Protein AF-A0A9P9CXW7-F1 (afdb_monomer)

Sequence (97 aa):
MPAQTLLAGRAEPITPAQTQTLVLLERIGGSISLVAVLLIFVAYALAPRVRNVQNTFIVFASIANVGASIASIIAMDGLEQGPTSALCQGQGFLFHM

Organism: NCBI:txid307937

Foldseek 3Di:
DPPVVVVVVPPPPQDPVNVVVQLVCLQVVLVVLVVVLVVLVVCCVVCVVVPDPVSVVVNVVSVLSNLQSVLSNCVVVLPVVPCPDPNNVSSVVSVVD

Structure (mmCIF, N/CA/C/O backbone):
data_AF-A0A9P9CXW7-F1
#
_entry.id   AF-A0A9P9CXW7-F1
#
loop_
_atom_site.group_PDB
_atom_site.id
_atom_site.type_symbol
_atom_site.label_atom_id
_atom_site.label_alt_id
_atom_site.label_comp_id
_atom_site.label_asym_id
_atom_site.label_entity_id
_atom_site.label_seq_id
_atom_site.pdbx_PDB_ins_code
_atom_site.Cartn_x
_atom_site.Cartn_y
_atom_site.Cartn_z
_atom_site.occupancy
_atom_site.B_iso_or_equiv
_atom_site.auth_seq_id
_atom_site.auth_comp_id
_atom_site.auth_asym_id
_atom_site.auth_atom_id
_atom_site.pdbx_PDB_model_num
ATOM 1 N N . MET A 1 1 ? 39.696 8.280 -7.146 1.00 55.53 1 MET A N 1
ATOM 2 C CA . MET A 1 1 ? 38.400 7.901 -7.748 1.00 55.53 1 MET A CA 1
ATOM 3 C C . MET A 1 1 ? 38.408 6.451 -8.300 1.00 55.53 1 MET A C 1
ATOM 5 O O . MET A 1 1 ? 38.409 6.315 -9.513 1.00 55.53 1 MET A O 1
ATOM 9 N N . PRO A 1 2 ? 38.426 5.365 -7.480 1.00 56.66 2 PRO A N 1
ATOM 10 C CA . PRO A 1 2 ? 38.261 3.995 -8.017 1.00 56.66 2 PRO A CA 1
ATOM 11 C C . PRO A 1 2 ? 37.144 3.140 -7.370 1.00 56.66 2 PRO A C 1
ATOM 13 O O . PRO A 1 2 ? 36.875 2.038 -7.832 1.00 56.66 2 PRO A O 1
ATOM 16 N N . ALA A 1 3 ? 36.489 3.606 -6.300 1.00 56.41 3 ALA A N 1
ATOM 17 C CA . ALA A 1 3 ? 35.560 2.769 -5.529 1.00 56.41 3 ALA A CA 1
ATOM 18 C C . ALA A 1 3 ? 34.192 2.552 -6.209 1.00 56.41 3 ALA A C 1
ATOM 20 O O . ALA A 1 3 ? 33.578 1.506 -6.023 1.00 56.41 3 ALA A O 1
ATOM 21 N N . GLN A 1 4 ? 33.717 3.507 -7.019 1.00 56.53 4 GLN A N 1
ATOM 22 C CA . GLN A 1 4 ? 32.390 3.412 -7.646 1.00 56.53 4 GLN A CA 1
ATOM 23 C C . GLN A 1 4 ? 32.340 2.386 -8.791 1.00 56.53 4 GLN A C 1
ATOM 25 O O . GLN A 1 4 ? 31.338 1.700 -8.963 1.00 56.53 4 GLN A O 1
ATOM 30 N N . THR A 1 5 ? 33.441 2.201 -9.523 1.00 56.38 5 THR A N 1
ATOM 31 C CA . THR A 1 5 ? 33.519 1.263 -10.655 1.00 56.38 5 THR A CA 1
ATOM 32 C C . THR A 1 5 ? 33.548 -0.204 -10.207 1.00 56.38 5 THR A C 1
ATOM 34 O O . THR A 1 5 ? 33.015 -1.067 -10.896 1.00 56.38 5 THR A O 1
ATOM 37 N N . LEU A 1 6 ? 34.109 -0.493 -9.024 1.00 56.09 6 LEU A N 1
ATOM 38 C CA . LEU A 1 6 ? 34.129 -1.842 -8.434 1.00 56.09 6 LEU A CA 1
ATOM 39 C C . LEU A 1 6 ? 32.769 -2.270 -7.858 1.00 56.09 6 LEU A C 1
ATOM 41 O O . LEU A 1 6 ? 32.472 -3.462 -7.820 1.00 56.09 6 LEU A O 1
ATOM 45 N N . LEU A 1 7 ? 31.942 -1.316 -7.419 1.00 55.53 7 LEU A N 1
ATOM 46 C CA . LEU A 1 7 ? 30.579 -1.587 -6.947 1.00 55.53 7 LEU A CA 1
ATOM 47 C C . LEU A 1 7 ? 29.600 -1.776 -8.112 1.00 55.53 7 LEU A C 1
ATOM 49 O O . LEU A 1 7 ? 28.746 -2.655 -8.041 1.00 55.53 7 LEU A O 1
ATOM 53 N N . ALA A 1 8 ? 29.777 -1.035 -9.211 1.00 53.25 8 ALA A N 1
ATOM 54 C CA . ALA A 1 8 ? 28.997 -1.225 -10.435 1.00 53.25 8 ALA A CA 1
ATOM 55 C C . ALA A 1 8 ? 29.218 -2.613 -11.072 1.00 53.25 8 ALA A C 1
ATOM 57 O O . ALA A 1 8 ? 28.288 -3.186 -11.627 1.00 53.25 8 ALA A O 1
ATOM 58 N N . GLY A 1 9 ? 30.417 -3.192 -10.930 1.00 48.97 9 GLY A N 1
ATOM 59 C CA . GLY A 1 9 ? 30.722 -4.555 -11.386 1.00 48.97 9 GLY A CA 1
ATOM 60 C C . GLY A 1 9 ? 30.134 -5.685 -10.526 1.00 48.97 9 GLY A C 1
ATOM 61 O O . GLY A 1 9 ? 30.292 -6.847 -10.884 1.00 48.97 9 GLY A O 1
ATOM 62 N N . ARG A 1 10 ? 29.479 -5.372 -9.397 1.00 58.06 10 ARG A N 1
ATOM 63 C CA . ARG A 1 10 ? 28.831 -6.352 -8.501 1.00 58.06 10 ARG A CA 1
ATOM 64 C C . ARG A 1 10 ? 27.305 -6.369 -8.585 1.00 58.06 10 ARG A C 1
ATOM 66 O O . ARG A 1 10 ? 26.683 -7.155 -7.873 1.00 58.06 10 ARG A O 1
ATOM 73 N N . ALA A 1 11 ? 26.699 -5.520 -9.412 1.00 58.88 11 ALA A N 1
ATOM 74 C CA . ALA A 1 11 ? 25.272 -5.598 -9.691 1.00 58.88 11 ALA A CA 1
ATOM 75 C C . ALA A 1 11 ? 25.025 -6.778 -10.640 1.00 58.88 11 ALA A C 1
ATOM 77 O O . ALA A 1 11 ? 24.973 -6.608 -11.855 1.00 58.88 11 ALA A O 1
ATOM 78 N N . GLU A 1 12 ? 24.942 -7.985 -10.075 1.00 69.50 12 GLU A N 1
ATOM 79 C CA . GLU A 1 12 ? 24.461 -9.159 -10.799 1.00 69.50 12 GLU A CA 1
ATOM 80 C C . GLU A 1 12 ? 23.059 -8.817 -11.335 1.00 69.50 12 GLU A C 1
ATOM 82 O O . GLU A 1 12 ? 22.169 -8.497 -10.537 1.00 69.50 12 GLU A O 1
ATOM 87 N N . PRO A 1 13 ? 22.854 -8.794 -12.663 1.00 72.19 13 PRO A N 1
ATOM 88 C CA . PRO A 1 13 ? 21.559 -8.463 -13.228 1.00 72.19 13 PRO A CA 1
ATOM 89 C C . PRO A 1 13 ? 20.534 -9.477 -12.720 1.00 72.19 13 PRO A C 1
ATOM 91 O O . PRO A 1 13 ? 20.700 -10.685 -12.888 1.00 72.19 13 PRO A O 1
ATOM 94 N N . ILE A 1 14 ? 19.481 -8.975 -12.071 1.00 79.00 14 ILE A N 1
ATOM 95 C CA . ILE A 1 14 ? 18.421 -9.818 -11.523 1.00 79.00 14 ILE A CA 1
ATOM 96 C C . ILE A 1 14 ? 17.795 -10.602 -12.675 1.00 79.00 14 ILE A C 1
ATOM 98 O O . ILE A 1 14 ? 17.317 -10.037 -13.661 1.00 79.00 14 ILE A O 1
ATOM 102 N N . THR A 1 15 ? 17.828 -11.926 -12.560 1.00 89.44 15 THR A N 1
ATOM 103 C CA . THR A 1 15 ? 17.242 -12.815 -13.562 1.00 89.44 15 THR A CA 1
ATOM 104 C C . THR A 1 15 ? 15.714 -12.682 -13.562 1.00 89.44 15 THR A C 1
ATOM 106 O O . THR A 1 15 ? 15.120 -12.430 -12.512 1.00 89.44 15 THR A O 1
ATOM 109 N N . PRO A 1 16 ? 15.029 -12.927 -14.694 1.00 86.69 16 PRO A N 1
ATOM 110 C CA . PRO A 1 16 ? 13.568 -12.833 -14.761 1.00 86.69 16 PRO A CA 1
ATOM 111 C C . PRO A 1 16 ? 12.845 -13.677 -13.700 1.00 86.69 16 PRO A C 1
ATOM 113 O O . PRO A 1 16 ? 11.840 -13.246 -13.141 1.00 86.69 16 PRO A O 1
ATOM 116 N N . ALA A 1 17 ? 13.391 -14.851 -13.365 1.00 87.25 17 ALA A N 1
ATOM 117 C CA . ALA A 1 17 ? 12.852 -15.718 -12.318 1.00 87.25 17 ALA A CA 1
ATOM 118 C C . ALA A 1 17 ? 12.963 -15.094 -10.912 1.00 87.25 17 ALA A C 1
ATOM 120 O O . ALA A 1 17 ? 12.045 -15.222 -10.098 1.00 87.25 17 ALA A O 1
ATOM 121 N N . GLN A 1 18 ? 14.062 -14.389 -10.619 1.00 88.38 18 GLN A N 1
ATOM 122 C CA . GLN A 1 18 ? 14.226 -13.665 -9.355 1.00 88.38 18 GLN A CA 1
ATOM 123 C C . GLN A 1 18 ? 13.262 -12.480 -9.269 1.00 88.38 18 GLN A C 1
ATOM 125 O O . GLN A 1 18 ? 12.633 -12.297 -8.229 1.00 88.38 18 GLN A O 1
ATOM 130 N N . THR A 1 19 ? 13.076 -11.738 -10.364 1.00 89.69 19 THR A N 1
ATOM 131 C CA . THR A 1 19 ? 12.081 -10.660 -10.439 1.00 89.69 19 THR A CA 1
ATOM 132 C C . THR A 1 19 ? 10.678 -11.198 -10.172 1.00 89.69 19 THR A C 1
ATOM 134 O O . THR A 1 19 ? 9.983 -10.677 -9.308 1.00 89.69 19 THR A O 1
ATOM 137 N N . GLN A 1 20 ? 10.274 -12.291 -10.825 1.00 91.00 20 GLN A N 1
ATOM 138 C CA . GLN A 1 20 ? 8.966 -12.912 -10.580 1.00 91.00 20 GLN A CA 1
ATOM 139 C C . GLN A 1 20 ? 8.787 -13.370 -9.129 1.00 91.00 20 GLN A C 1
ATOM 141 O O . GLN A 1 20 ? 7.713 -13.198 -8.554 1.00 91.00 20 GLN A O 1
ATOM 146 N N . THR A 1 21 ? 9.840 -13.926 -8.527 1.00 92.69 21 THR A N 1
ATOM 147 C CA . THR A 1 21 ? 9.820 -14.329 -7.115 1.00 92.69 21 THR A CA 1
ATOM 148 C C . THR A 1 21 ? 9.631 -13.119 -6.202 1.00 92.69 21 THR A C 1
ATOM 150 O O . THR A 1 21 ? 8.842 -13.188 -5.261 1.00 92.69 21 THR A O 1
ATOM 153 N N . LEU A 1 22 ? 10.306 -12.005 -6.498 1.00 90.75 22 LEU A N 1
ATOM 154 C CA . LEU A 1 22 ? 10.172 -10.763 -5.744 1.00 90.75 22 LEU A CA 1
ATOM 155 C C . LEU A 1 22 ? 8.744 -10.209 -5.840 1.00 90.75 22 LEU A C 1
ATOM 157 O O . LEU A 1 22 ? 8.133 -9.955 -4.808 1.00 90.75 22 LEU A O 1
ATOM 161 N N . VAL A 1 23 ? 8.170 -10.146 -7.046 1.00 92.44 23 VAL A N 1
ATOM 162 C CA . VAL A 1 23 ? 6.783 -9.684 -7.253 1.00 92.44 23 VAL A CA 1
ATOM 163 C C . VAL A 1 23 ? 5.785 -10.549 -6.491 1.00 92.44 23 VAL A C 1
ATOM 165 O O . VAL A 1 23 ? 4.857 -10.039 -5.864 1.00 92.44 23 VAL A O 1
ATOM 168 N N . LEU A 1 24 ? 5.954 -11.873 -6.533 1.00 94.44 24 LEU A N 1
ATOM 169 C CA . LEU A 1 24 ? 5.094 -12.783 -5.779 1.00 94.44 24 LEU A CA 1
ATOM 170 C C . LEU A 1 24 ? 5.211 -12.541 -4.275 1.00 94.44 24 LEU A C 1
ATOM 172 O O . LEU A 1 24 ? 4.191 -12.495 -3.587 1.00 94.44 24 LEU A O 1
ATOM 176 N N . LEU A 1 25 ? 6.431 -12.357 -3.772 1.00 94.19 25 LEU A N 1
ATOM 177 C CA . LEU A 1 25 ? 6.677 -12.092 -2.361 1.00 94.19 25 LEU A CA 1
ATOM 178 C C . LEU A 1 25 ? 6.049 -10.765 -1.915 1.00 94.19 25 LEU A C 1
ATOM 180 O O . LEU A 1 25 ? 5.375 -10.735 -0.888 1.00 94.19 25 LEU A O 1
ATOM 184 N N . GLU A 1 26 ? 6.215 -9.700 -2.698 1.00 92.75 26 GLU A N 1
ATOM 185 C CA . GLU A 1 26 ? 5.626 -8.381 -2.441 1.00 92.75 26 GLU A CA 1
ATOM 186 C C . GLU A 1 26 ? 4.095 -8.442 -2.422 1.00 92.75 26 GLU A C 1
ATOM 188 O O . GLU A 1 26 ? 3.452 -7.944 -1.496 1.00 92.75 26 GLU A O 1
ATOM 193 N N . ARG A 1 27 ? 3.490 -9.140 -3.390 1.00 94.44 27 ARG A N 1
ATOM 194 C CA . ARG A 1 27 ? 2.031 -9.285 -3.469 1.00 94.44 27 ARG A CA 1
ATOM 195 C C . ARG A 1 27 ? 1.460 -10.112 -2.320 1.00 94.44 27 ARG A C 1
ATOM 197 O O . ARG A 1 27 ? 0.438 -9.731 -1.745 1.00 94.44 27 ARG A O 1
ATOM 204 N N . ILE A 1 28 ? 2.108 -11.221 -1.960 1.00 96.12 28 ILE A N 1
ATOM 205 C CA . ILE A 1 28 ? 1.691 -12.066 -0.830 1.00 96.12 28 ILE A CA 1
ATOM 206 C C . ILE A 1 28 ? 1.869 -11.307 0.488 1.00 96.12 28 ILE A C 1
ATOM 208 O O . ILE A 1 28 ? 0.932 -11.239 1.284 1.00 96.12 28 ILE A O 1
ATOM 212 N N . GLY A 1 29 ? 3.039 -10.701 0.703 1.00 93.31 29 GLY A N 1
ATOM 213 C CA . GLY A 1 29 ? 3.349 -9.933 1.907 1.00 93.31 29 GLY A CA 1
ATOM 214 C C . GLY A 1 29 ? 2.400 -8.751 2.099 1.00 93.31 29 GLY A C 1
ATOM 215 O O . GLY A 1 29 ? 1.807 -8.609 3.171 1.00 93.31 29 GLY A O 1
ATOM 216 N N . GLY A 1 30 ? 2.172 -7.966 1.043 1.00 93.50 30 GLY A N 1
ATOM 217 C CA . GLY A 1 30 ? 1.221 -6.856 1.057 1.00 93.50 30 GLY A CA 1
ATOM 218 C C . GLY A 1 30 ? -0.214 -7.313 1.331 1.00 93.50 30 GLY A C 1
ATOM 219 O O . GLY A 1 30 ? -0.915 -6.695 2.130 1.00 93.50 30 GLY A O 1
ATOM 220 N N . SER A 1 31 ? -0.641 -8.443 0.759 1.00 94.94 31 SER A N 1
ATOM 221 C CA . SER A 1 31 ? -1.983 -8.996 1.003 1.00 94.94 31 SER A CA 1
ATOM 222 C C . SER A 1 31 ? -2.164 -9.465 2.449 1.00 94.94 31 SER A C 1
ATOM 224 O O . SER A 1 31 ? -3.177 -9.153 3.076 1.00 94.94 31 SER A O 1
ATOM 226 N N . ILE A 1 32 ? -1.181 -10.179 3.008 1.00 96.12 32 ILE A N 1
ATOM 227 C CA . ILE A 1 32 ? -1.208 -10.627 4.411 1.00 96.12 32 ILE A CA 1
ATOM 228 C C . ILE A 1 32 ? -1.249 -9.420 5.353 1.00 96.12 32 ILE A C 1
ATOM 230 O O . ILE A 1 32 ? -2.040 -9.400 6.298 1.00 96.12 32 ILE A O 1
ATOM 234 N N . SER A 1 33 ? -0.440 -8.398 5.072 1.00 95.31 33 SER A N 1
ATOM 235 C CA . SER A 1 33 ? -0.407 -7.157 5.847 1.00 95.31 33 SER A CA 1
ATOM 236 C C . SER A 1 33 ? -1.760 -6.433 5.828 1.00 95.31 33 SER A C 1
ATOM 238 O O . SER A 1 33 ? -2.277 -6.060 6.883 1.00 95.31 33 SER A O 1
ATOM 240 N N . LEU A 1 34 ? -2.407 -6.325 4.660 1.00 95.06 34 LEU A N 1
ATOM 241 C CA . LEU A 1 34 ? -3.750 -5.743 4.544 1.00 95.06 34 LEU A CA 1
ATOM 242 C C . LEU A 1 34 ? -4.788 -6.512 5.367 1.00 95.06 34 LEU A C 1
ATOM 244 O O . LEU A 1 34 ? -5.591 -5.896 6.070 1.00 95.06 34 LEU A O 1
ATOM 248 N N . VAL A 1 35 ? -4.755 -7.847 5.331 1.00 96.44 35 VAL A N 1
ATOM 249 C CA . VAL A 1 35 ? -5.645 -8.680 6.156 1.00 96.44 35 VAL A CA 1
ATOM 250 C C . VAL A 1 35 ? -5.399 -8.429 7.645 1.00 96.44 35 VAL A C 1
ATOM 252 O O . VAL A 1 35 ? -6.356 -8.267 8.402 1.00 96.44 35 VAL A O 1
ATOM 255 N N . ALA A 1 36 ? 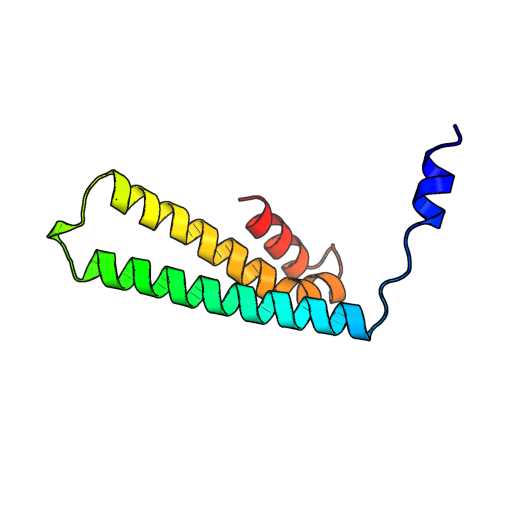-4.140 -8.333 8.075 1.00 94.88 36 ALA A N 1
ATOM 256 C CA . ALA A 1 36 ? -3.805 -8.038 9.466 1.00 94.88 36 ALA A CA 1
ATOM 257 C C . ALA A 1 36 ? -4.334 -6.662 9.910 1.00 94.88 36 ALA A C 1
ATOM 259 O O . ALA A 1 36 ? -4.939 -6.552 10.978 1.00 94.88 36 ALA A O 1
ATOM 260 N N . VAL A 1 37 ? -4.181 -5.624 9.082 1.00 95.44 37 VAL A N 1
ATOM 261 C CA . VAL A 1 37 ? -4.719 -4.285 9.379 1.00 95.44 37 VAL A CA 1
ATOM 262 C C . VAL A 1 37 ? -6.248 -4.288 9.440 1.00 95.44 37 VAL A C 1
ATOM 264 O O . VAL A 1 37 ? -6.829 -3.689 10.348 1.00 95.44 37 VAL A O 1
ATOM 267 N N . LEU A 1 38 ? -6.917 -5.009 8.537 1.00 95.12 38 LEU A N 1
ATOM 268 C CA . LEU A 1 38 ? -8.372 -5.170 8.591 1.00 95.12 38 LEU A CA 1
ATOM 269 C C . LEU A 1 38 ? -8.815 -5.806 9.913 1.00 95.12 38 LEU A C 1
ATOM 271 O O . LEU A 1 38 ? -9.771 -5.331 10.528 1.00 95.12 38 LEU A O 1
ATOM 275 N N . LEU A 1 39 ? -8.098 -6.824 10.397 1.00 94.81 39 LEU A N 1
ATOM 276 C CA . LEU A 1 39 ? -8.375 -7.430 11.701 1.00 94.81 39 LEU A CA 1
ATOM 277 C C . LEU A 1 39 ? -8.182 -6.438 12.856 1.00 94.81 39 LEU A C 1
ATOM 279 O O . LEU A 1 39 ? -8.999 -6.435 13.777 1.00 94.81 39 LEU A O 1
ATOM 283 N N . ILE A 1 40 ? -7.169 -5.566 12.802 1.00 93.38 40 ILE A N 1
ATOM 284 C CA . ILE A 1 40 ? -6.964 -4.502 13.802 1.00 93.38 40 ILE A CA 1
ATOM 285 C C . ILE A 1 40 ? -8.164 -3.548 13.825 1.00 93.38 40 ILE A C 1
ATOM 287 O O . ILE A 1 40 ? -8.695 -3.255 14.900 1.00 93.38 40 ILE A O 1
ATOM 291 N N . PHE A 1 41 ? -8.632 -3.094 12.659 1.00 93.44 41 PHE A N 1
ATOM 292 C CA . PHE A 1 41 ? -9.793 -2.205 12.571 1.00 93.44 41 PHE A CA 1
ATOM 293 C C . PHE A 1 41 ? -11.070 -2.873 13.083 1.00 93.44 41 PHE A C 1
ATOM 295 O O . PHE A 1 41 ? -11.801 -2.268 13.870 1.00 93.44 41 PHE A O 1
ATOM 302 N N . VAL A 1 42 ? -11.313 -4.130 12.703 1.00 94.31 42 VAL A N 1
ATOM 303 C CA . VAL A 1 42 ? -12.468 -4.905 13.181 1.00 94.31 42 VAL A CA 1
ATOM 304 C C . VAL A 1 42 ? -12.407 -5.095 14.698 1.00 94.31 42 VAL A C 1
ATOM 306 O O . VAL A 1 42 ? -13.394 -4.833 15.388 1.00 94.31 42 VAL A O 1
ATOM 309 N N . ALA A 1 43 ? -11.253 -5.485 15.241 1.00 92.38 43 ALA A N 1
ATOM 310 C CA . ALA A 1 43 ? -11.073 -5.677 16.677 1.00 92.38 43 ALA A CA 1
ATOM 311 C C . ALA A 1 43 ? -11.303 -4.375 17.462 1.00 92.38 43 ALA A C 1
ATOM 313 O O . ALA A 1 43 ? -12.023 -4.373 18.464 1.00 92.38 43 ALA A O 1
ATOM 314 N N . TYR A 1 44 ? -10.756 -3.253 16.987 1.00 91.12 44 TYR A N 1
ATOM 315 C CA . TYR A 1 44 ? -10.929 -1.946 17.624 1.00 91.12 44 TYR A CA 1
ATOM 316 C C . TYR A 1 44 ? -12.377 -1.426 17.541 1.00 91.12 44 TYR A C 1
ATOM 318 O O . TYR A 1 44 ? -12.874 -0.789 18.478 1.00 91.12 44 TYR A O 1
ATOM 326 N N . ALA A 1 45 ? -13.080 -1.718 16.441 1.00 89.81 45 ALA A N 1
ATOM 327 C CA . ALA A 1 45 ? -14.480 -1.346 16.261 1.00 89.81 45 ALA A CA 1
ATOM 328 C C . ALA A 1 45 ? -15.408 -2.132 17.203 1.00 89.81 45 ALA A C 1
ATOM 330 O O . ALA A 1 45 ? -16.241 -1.521 17.880 1.00 89.81 45 ALA A O 1
ATOM 331 N N . LEU A 1 46 ? -15.237 -3.458 17.275 1.00 93.31 46 LEU A N 1
ATOM 332 C CA . LEU A 1 46 ? -16.124 -4.366 18.012 1.00 93.31 46 LEU A CA 1
ATOM 333 C C . LEU A 1 46 ? -15.880 -4.390 19.525 1.00 93.31 46 LEU A C 1
ATOM 335 O O . LEU A 1 46 ? -16.810 -4.668 20.281 1.00 93.31 46 LEU A O 1
ATOM 339 N N . ALA A 1 47 ? -14.661 -4.100 19.988 1.00 90.81 47 ALA A N 1
ATOM 340 C CA . ALA A 1 47 ? -14.313 -4.157 21.406 1.00 90.81 47 ALA A CA 1
ATOM 341 C C . ALA A 1 47 ? -14.101 -2.746 21.999 1.00 90.81 47 ALA A C 1
ATOM 343 O O . ALA A 1 47 ? -12.971 -2.306 22.193 1.00 90.81 47 ALA A O 1
ATOM 344 N N . PRO A 1 48 ? -15.165 -2.014 22.387 1.00 82.12 48 PRO A N 1
ATOM 345 C CA . PRO A 1 48 ? -15.040 -0.655 22.927 1.00 82.12 48 PRO A CA 1
ATOM 346 C C . PRO A 1 48 ? -14.196 -0.571 24.210 1.00 82.12 48 PRO A C 1
ATOM 348 O O . PRO A 1 48 ? -13.639 0.483 24.501 1.00 82.12 48 PRO A O 1
ATOM 351 N N . ARG A 1 49 ? -14.035 -1.683 24.944 1.00 84.62 49 ARG A N 1
ATOM 352 C CA . ARG A 1 49 ? -13.139 -1.775 26.111 1.00 84.62 49 ARG A CA 1
ATOM 353 C C . ARG A 1 49 ? -11.653 -1.647 25.771 1.00 84.62 49 ARG A C 1
ATOM 355 O O . ARG A 1 49 ? -10.875 -1.340 26.666 1.00 84.62 49 ARG A O 1
ATOM 362 N N . VAL A 1 50 ? -11.246 -1.876 24.520 1.00 83.38 50 VAL A N 1
ATOM 363 C CA . VAL A 1 50 ? -9.834 -1.779 24.113 1.00 83.38 50 VAL A CA 1
ATOM 364 C C . VAL A 1 50 ? -9.435 -0.371 23.658 1.00 83.38 50 VAL A C 1
ATOM 366 O O . VAL A 1 50 ? -8.299 -0.169 23.236 1.00 83.38 50 VAL A O 1
ATOM 369 N N . ARG A 1 51 ? -10.344 0.611 23.728 1.00 87.12 51 ARG A N 1
ATOM 370 C CA . ARG A 1 51 ? -10.116 1.993 23.279 1.00 87.12 51 ARG A CA 1
ATOM 371 C C . ARG A 1 51 ? -9.300 2.787 24.302 1.00 87.12 51 ARG A C 1
ATOM 373 O O . ARG A 1 51 ? -9.818 3.652 24.996 1.00 87.12 51 ARG A O 1
ATOM 380 N N . ASN A 1 52 ? -8.010 2.483 24.367 1.00 91.81 52 ASN A N 1
ATOM 381 C CA . A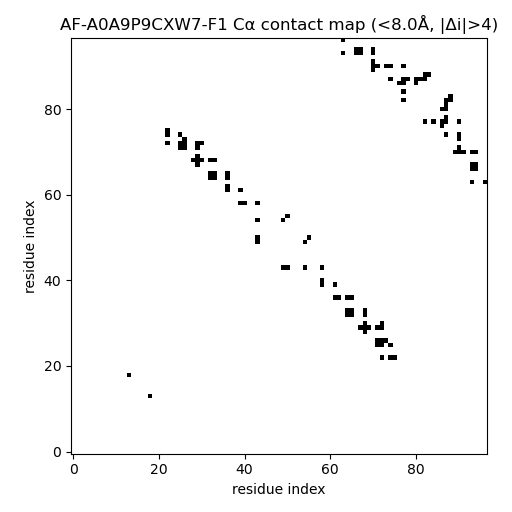SN A 1 52 ? -7.010 3.260 25.098 1.00 91.81 52 ASN A CA 1
ATOM 382 C C . ASN A 1 52 ? -6.124 4.040 24.125 1.00 91.81 52 ASN A C 1
ATOM 384 O O . ASN A 1 52 ? -5.989 3.654 22.965 1.00 91.81 52 ASN A O 1
ATOM 388 N N . VAL A 1 53 ? -5.472 5.102 24.613 1.00 90.94 53 VAL A N 1
ATOM 389 C CA . VAL A 1 53 ? -4.589 5.976 23.813 1.00 90.94 53 VAL A CA 1
ATOM 390 C C . VAL A 1 53 ? -3.568 5.169 22.998 1.00 90.94 53 VAL A C 1
ATOM 392 O O . VAL A 1 53 ? -3.395 5.425 21.810 1.00 90.94 53 VAL A O 1
ATOM 395 N N . GLN A 1 54 ? -2.968 4.138 23.601 1.00 91.50 54 GLN A N 1
ATOM 396 C CA . GLN A 1 54 ? -2.022 3.236 22.932 1.00 91.50 54 GLN A CA 1
ATOM 397 C C . GLN A 1 54 ? -2.654 2.476 21.754 1.00 91.50 54 GLN A C 1
ATOM 399 O O . GLN A 1 54 ? -2.104 2.468 20.658 1.00 91.50 54 GLN A O 1
ATOM 404 N N . ASN A 1 55 ? -3.835 1.884 21.940 1.00 90.19 55 ASN A N 1
ATOM 405 C CA . ASN A 1 55 ? -4.502 1.127 20.878 1.00 90.19 55 ASN A CA 1
ATOM 406 C C . ASN A 1 55 ? -5.025 2.033 19.763 1.00 90.19 55 ASN A C 1
ATOM 408 O O . ASN A 1 55 ? -4.995 1.656 18.596 1.00 90.19 55 ASN A O 1
ATOM 412 N N . THR A 1 56 ? -5.458 3.247 20.099 1.00 89.62 56 THR A N 1
ATOM 413 C CA . THR A 1 56 ? -5.820 4.257 19.101 1.00 89.62 56 THR A CA 1
ATOM 414 C C . THR A 1 56 ? -4.605 4.653 18.256 1.00 89.62 56 THR A C 1
ATOM 416 O O . THR A 1 56 ? -4.726 4.790 17.041 1.00 89.62 56 THR A O 1
ATOM 419 N N . PHE A 1 57 ? -3.418 4.767 18.864 1.00 93.38 57 PHE A N 1
ATOM 420 C CA . PHE A 1 57 ? -2.176 5.019 18.128 1.00 93.38 57 PHE A CA 1
ATOM 421 C C . PHE A 1 57 ? -1.844 3.882 17.151 1.00 93.38 57 PHE A C 1
ATOM 423 O O . PHE A 1 57 ? -1.483 4.150 16.009 1.00 93.38 57 PHE A O 1
ATOM 430 N N . ILE A 1 58 ? -2.051 2.621 17.553 1.00 92.50 58 ILE A N 1
ATOM 431 C CA . ILE A 1 58 ? -1.882 1.455 16.6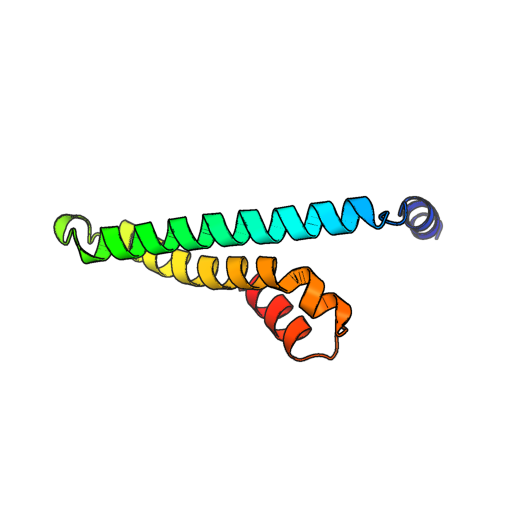65 1.00 92.50 58 ILE A CA 1
ATOM 432 C C . ILE A 1 58 ? -2.829 1.534 15.462 1.00 92.50 58 ILE A C 1
ATOM 434 O O . ILE A 1 58 ? -2.411 1.261 14.339 1.00 92.50 58 ILE A O 1
ATOM 438 N N . VAL A 1 59 ? -4.088 1.933 15.667 1.00 92.56 59 VAL A N 1
ATOM 439 C CA . VAL A 1 59 ? -5.053 2.112 14.568 1.00 92.56 59 VAL A CA 1
ATOM 440 C C . VAL A 1 59 ? -4.575 3.186 13.589 1.00 92.56 59 VAL A C 1
ATOM 442 O O . VAL A 1 59 ? -4.585 2.943 12.386 1.00 92.56 59 VAL A O 1
ATOM 445 N N . PHE A 1 60 ? -4.093 4.333 14.077 1.00 92.44 60 PHE A N 1
ATOM 446 C CA . PHE A 1 60 ? -3.546 5.382 13.208 1.00 92.44 60 PHE A CA 1
ATOM 447 C C . PHE A 1 60 ? -2.291 4.930 12.455 1.00 92.44 60 PHE A C 1
ATOM 449 O O . PHE A 1 60 ? -2.205 5.130 11.246 1.00 92.44 60 PHE A O 1
ATOM 456 N N . ALA A 1 61 ? -1.356 4.259 13.130 1.00 92.31 61 ALA A N 1
ATOM 457 C CA . ALA A 1 61 ? -0.175 3.686 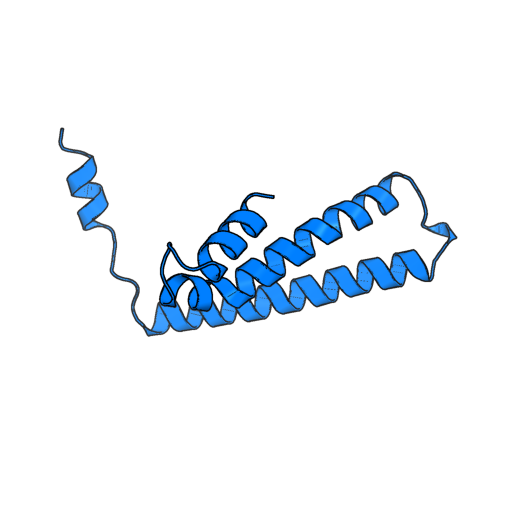12.485 1.00 92.31 61 ALA A CA 1
ATOM 458 C C . ALA A 1 61 ? -0.554 2.647 11.415 1.00 92.31 61 ALA A C 1
ATOM 460 O O . ALA A 1 61 ? 0.062 2.573 10.353 1.00 92.31 61 ALA A O 1
ATOM 461 N N . SER A 1 62 ? -1.619 1.879 11.655 1.00 93.3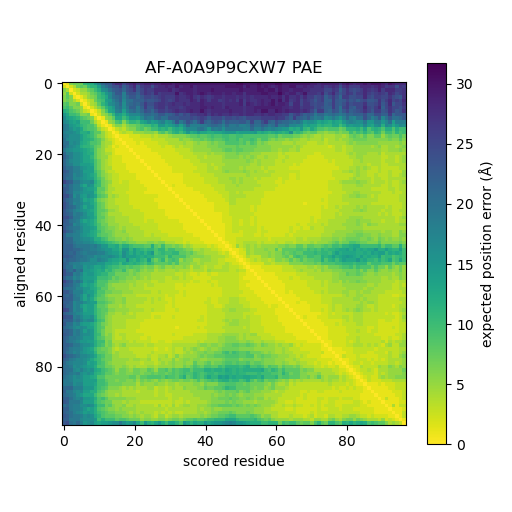8 62 SER A N 1
ATOM 462 C CA . SER A 1 62 ? -2.106 0.878 10.704 1.00 93.38 62 SER A CA 1
ATOM 463 C C . SER A 1 62 ? -2.604 1.500 9.395 1.00 93.38 62 SER A C 1
ATOM 465 O O . SER A 1 62 ? -2.499 0.852 8.360 1.00 93.38 62 SER A O 1
ATOM 467 N N . ILE A 1 63 ? -3.073 2.757 9.395 1.00 92.12 63 ILE A N 1
ATOM 468 C CA . ILE A 1 63 ? -3.465 3.478 8.168 1.00 92.12 63 ILE A CA 1
ATOM 469 C C . ILE A 1 63 ? -2.256 3.697 7.249 1.00 92.12 63 ILE A C 1
ATOM 471 O O . ILE A 1 63 ? -2.352 3.437 6.051 1.00 92.12 63 ILE A O 1
ATOM 475 N N . ALA A 1 64 ? -1.109 4.112 7.795 1.00 91.38 64 ALA A N 1
ATOM 476 C CA . ALA A 1 64 ? 0.129 4.226 7.018 1.00 91.38 64 ALA A CA 1
ATOM 477 C C . ALA A 1 64 ? 0.559 2.855 6.465 1.00 91.38 64 ALA A C 1
ATOM 479 O O . ALA A 1 64 ? 0.932 2.725 5.301 1.00 91.38 64 ALA A O 1
ATOM 480 N N . ASN A 1 65 ? 0.377 1.804 7.268 1.00 92.06 65 ASN A N 1
ATOM 481 C CA . ASN A 1 65 ? 0.668 0.426 6.877 1.00 92.06 65 ASN A CA 1
ATOM 482 C C . ASN A 1 65 ? -0.201 -0.069 5.702 1.00 92.06 65 ASN A C 1
ATOM 484 O O . ASN A 1 65 ? 0.280 -0.841 4.869 1.00 92.06 65 ASN A O 1
ATOM 488 N N . VAL A 1 66 ? -1.452 0.401 5.574 1.00 94.00 66 VAL A N 1
ATOM 489 C CA . VAL A 1 66 ? -2.277 0.158 4.372 1.00 94.00 66 VAL A CA 1
ATOM 490 C C . VAL A 1 66 ? -1.608 0.764 3.14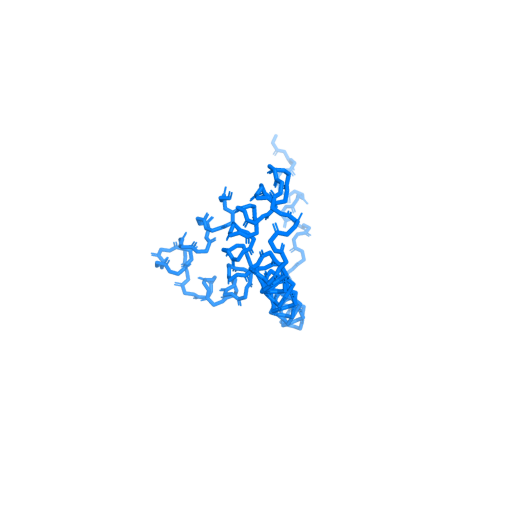1 1.00 94.00 66 VAL A C 1
ATOM 492 O O . VAL A 1 66 ? -1.475 0.082 2.127 1.00 94.00 66 VAL A O 1
ATOM 495 N N . GLY A 1 67 ? -1.151 2.015 3.242 1.00 91.00 67 GLY A N 1
ATOM 496 C CA . GLY A 1 67 ? -0.446 2.709 2.164 1.00 91.00 67 GLY A CA 1
ATOM 497 C C . GLY A 1 67 ? 0.807 1.961 1.710 1.00 91.00 67 GLY A C 1
ATOM 498 O O . GLY A 1 67 ? 0.934 1.646 0.527 1.00 91.00 67 GLY A O 1
ATOM 499 N N . ALA A 1 68 ? 1.672 1.587 2.654 1.00 92.12 68 ALA A N 1
ATOM 500 C CA . ALA A 1 68 ? 2.883 0.816 2.374 1.00 92.12 68 ALA A CA 1
ATOM 501 C C . ALA A 1 68 ? 2.580 -0.564 1.756 1.00 92.12 68 ALA A C 1
ATOM 503 O O . ALA A 1 68 ? 3.265 -1.004 0.832 1.00 92.12 68 ALA A O 1
ATOM 504 N N . SER A 1 69 ? 1.520 -1.238 2.215 1.00 93.56 69 SER A N 1
ATOM 505 C CA . SER A 1 69 ? 1.116 -2.544 1.675 1.00 93.56 69 SER A CA 1
ATOM 506 C C . SER A 1 69 ? 0.602 -2.435 0.236 1.00 93.56 69 SER A C 1
ATOM 508 O O . SER A 1 69 ? 0.944 -3.269 -0.601 1.00 93.56 69 SER A O 1
ATOM 510 N N . ILE A 1 70 ? -0.173 -1.390 -0.076 1.00 91.69 70 ILE A N 1
ATOM 511 C CA . ILE A 1 70 ? -0.623 -1.101 -1.447 1.00 91.69 70 ILE A CA 1
ATOM 512 C C . ILE A 1 70 ? 0.579 -0.775 -2.339 1.00 91.69 70 ILE A C 1
ATOM 514 O O . ILE A 1 70 ? 0.679 -1.327 -3.433 1.00 91.69 70 ILE A O 1
ATOM 518 N N . ALA A 1 71 ? 1.505 0.062 -1.860 1.00 92.00 71 ALA A N 1
ATOM 519 C CA . ALA A 1 71 ? 2.723 0.423 -2.584 1.00 92.00 71 ALA A CA 1
ATOM 520 C C . ALA A 1 71 ? 3.585 -0.802 -2.922 1.00 92.00 71 ALA A C 1
ATOM 522 O O . ALA A 1 71 ? 4.108 -0.896 -4.028 1.00 92.00 71 ALA A O 1
ATOM 523 N N . SER A 1 72 ? 3.679 -1.765 -1.998 1.00 91.75 72 SER A N 1
ATOM 524 C CA . SER A 1 72 ? 4.384 -3.029 -2.224 1.00 91.75 72 SER A CA 1
ATOM 525 C C . SER A 1 72 ? 3.701 -3.899 -3.282 1.00 91.75 72 SER A C 1
ATOM 527 O O . SER A 1 72 ? 4.379 -4.438 -4.146 1.00 91.75 72 SER A O 1
ATOM 529 N N . ILE A 1 73 ? 2.368 -3.985 -3.295 1.00 92.31 73 ILE A N 1
ATOM 530 C CA . ILE A 1 73 ? 1.635 -4.796 -4.286 1.00 92.31 73 ILE A CA 1
ATOM 531 C C . ILE A 1 73 ? 1.823 -4.271 -5.718 1.00 92.31 73 ILE A C 1
ATOM 533 O O . ILE A 1 73 ? 1.937 -5.074 -6.648 1.00 92.31 73 ILE A O 1
ATOM 537 N N . ILE A 1 74 ? 1.848 -2.944 -5.888 1.00 91.12 74 ILE A N 1
ATOM 538 C CA . ILE A 1 74 ? 1.980 -2.281 -7.197 1.00 91.12 74 ILE A CA 1
ATOM 539 C C . ILE A 1 74 ? 3.437 -2.005 -7.591 1.00 91.12 74 ILE A C 1
ATOM 541 O O . ILE A 1 74 ? 3.668 -1.365 -8.615 1.00 91.12 74 ILE A O 1
ATOM 545 N N . ALA A 1 75 ? 4.412 -2.463 -6.7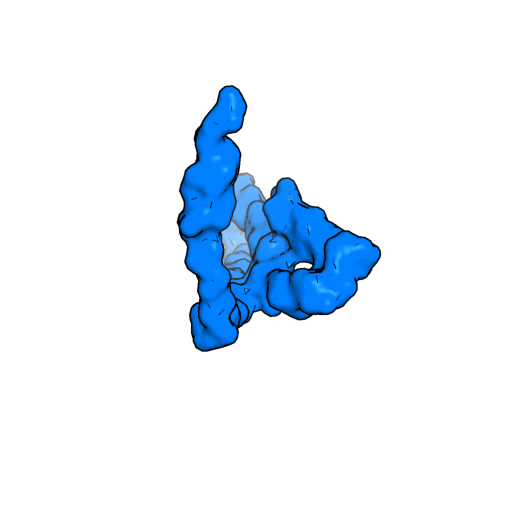98 1.00 87.62 75 ALA A N 1
ATOM 546 C CA . ALA A 1 75 ? 5.805 -2.037 -6.905 1.00 87.62 75 ALA A CA 1
ATOM 547 C C . ALA A 1 75 ? 6.397 -2.238 -8.307 1.00 87.62 75 ALA A C 1
ATOM 549 O O . ALA A 1 75 ? 7.031 -1.338 -8.864 1.00 87.62 75 ALA A O 1
ATOM 550 N N . MET A 1 76 ? 6.149 -3.411 -8.891 1.00 88.94 76 MET A N 1
ATOM 551 C CA . MET A 1 76 ? 6.598 -3.741 -10.242 1.00 88.94 76 MET A CA 1
ATOM 552 C C . MET A 1 76 ? 5.795 -3.003 -11.313 1.00 88.94 76 MET A C 1
ATOM 554 O O . MET A 1 76 ? 6.377 -2.481 -12.257 1.00 88.94 76 MET A O 1
ATOM 558 N N . ASP A 1 77 ? 4.477 -2.895 -11.134 1.00 88.38 77 ASP A N 1
ATOM 559 C CA . ASP A 1 77 ? 3.583 -2.240 -12.095 1.00 88.38 77 ASP A CA 1
ATOM 560 C C . ASP A 1 77 ? 3.902 -0.733 -12.223 1.00 88.38 77 ASP A C 1
ATOM 562 O O . ASP A 1 77 ? 3.777 -0.147 -13.303 1.00 88.38 77 ASP A O 1
ATOM 566 N N . GLY A 1 78 ? 4.336 -0.094 -11.128 1.00 83.94 78 GLY A N 1
ATOM 567 C CA . GLY A 1 78 ? 4.835 1.282 -11.124 1.00 83.94 78 GLY A CA 1
ATOM 568 C C . GLY A 1 78 ? 6.202 1.410 -11.799 1.00 83.94 78 GLY A C 1
ATOM 569 O O . GLY A 1 78 ? 6.424 2.346 -12.570 1.00 83.94 78 GLY A O 1
ATOM 570 N N . LEU A 1 79 ? 7.101 0.451 -11.561 1.00 86.19 79 LEU A N 1
ATOM 571 C CA . LEU A 1 79 ? 8.438 0.442 -12.152 1.00 86.19 79 LEU A CA 1
ATOM 572 C C . LEU A 1 79 ? 8.395 0.239 -13.677 1.00 86.19 79 LEU A C 1
ATOM 574 O O . LEU A 1 79 ? 9.115 0.925 -14.403 1.00 86.19 79 LEU A O 1
ATOM 578 N N . GLU A 1 80 ? 7.514 -0.637 -14.167 1.00 89.31 80 GLU A N 1
ATOM 579 C CA . GLU A 1 80 ? 7.324 -0.907 -15.600 1.00 89.31 80 GLU A CA 1
ATOM 580 C C . GLU A 1 80 ? 6.772 0.302 -16.370 1.00 89.31 80 GLU A C 1
ATOM 582 O O . GLU A 1 80 ? 7.132 0.522 -17.526 1.00 89.31 80 GLU A O 1
ATOM 587 N N . GLN A 1 81 ? 5.940 1.128 -15.730 1.00 86.94 81 GLN A N 1
ATOM 588 C CA . GLN A 1 81 ? 5.402 2.354 -16.335 1.00 86.94 81 GLN A CA 1
ATOM 589 C C . GLN A 1 81 ? 6.387 3.527 -16.325 1.00 86.94 81 GLN A C 1
ATOM 591 O O . GLN A 1 81 ? 6.158 4.547 -16.981 1.00 86.94 81 GLN A O 1
ATOM 596 N N . GLY A 1 82 ? 7.494 3.384 -15.599 1.00 86.81 82 GLY A N 1
ATOM 597 C CA . GLY A 1 82 ? 8.570 4.358 -15.533 1.00 86.81 82 GLY A CA 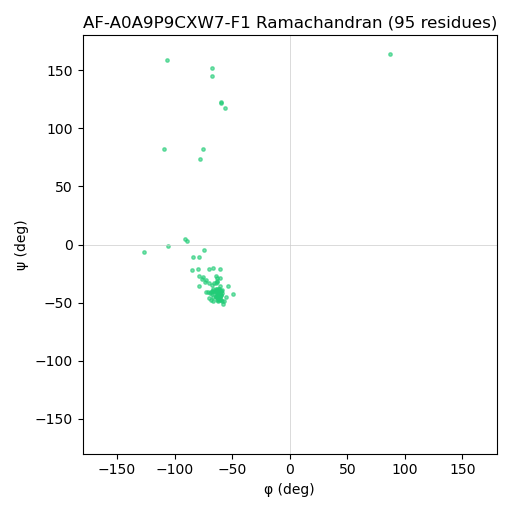1
ATOM 598 C C . GLY A 1 82 ? 8.372 5.450 -14.471 1.00 86.81 82 GLY A C 1
ATOM 599 O O . GLY A 1 82 ? 7.265 5.688 -13.978 1.00 86.81 82 GLY A O 1
ATOM 600 N N . PRO A 1 83 ? 9.458 6.168 -14.127 1.00 86.44 83 PRO A N 1
ATOM 601 C CA . PRO A 1 83 ? 9.528 7.062 -12.965 1.00 86.44 83 PRO A CA 1
ATOM 602 C C . PRO A 1 83 ? 8.689 8.338 -13.096 1.00 86.44 83 PRO A C 1
ATOM 604 O O . PRO A 1 83 ? 8.351 8.977 -12.102 1.00 86.44 83 PRO A O 1
ATOM 607 N N . THR A 1 84 ? 8.348 8.734 -14.320 1.00 88.50 84 THR A N 1
ATOM 608 C CA . THR A 1 84 ? 7.499 9.901 -14.582 1.00 88.50 84 THR A CA 1
ATOM 609 C C . THR A 1 84 ? 6.012 9.572 -14.487 1.00 88.50 84 THR A C 1
ATOM 611 O O . THR A 1 84 ? 5.197 10.492 -14.456 1.00 88.50 84 THR A O 1
ATOM 614 N N . SER A 1 85 ? 5.647 8.287 -14.416 1.00 90.50 85 SER A N 1
ATOM 615 C CA . SER A 1 85 ? 4.257 7.875 -14.262 1.00 90.50 85 SER A CA 1
ATOM 616 C C . SER A 1 85 ? 3.717 8.276 -12.886 1.00 90.50 85 SER A C 1
ATOM 618 O O . SER A 1 85 ? 4.416 8.228 -11.870 1.00 90.50 85 SER A O 1
ATOM 620 N N . ALA A 1 86 ? 2.434 8.641 -12.844 1.00 88.94 86 ALA A N 1
ATOM 621 C CA . ALA A 1 86 ? 1.752 8.948 -11.589 1.00 88.94 86 ALA A CA 1
ATOM 622 C C . ALA A 1 86 ? 1.735 7.740 -10.633 1.00 88.94 86 ALA A C 1
ATOM 624 O O . ALA A 1 86 ? 1.744 7.919 -9.418 1.00 88.94 86 ALA A O 1
ATOM 625 N N . LEU A 1 87 ? 1.757 6.515 -11.173 1.00 88.00 87 LEU A N 1
ATOM 626 C CA . LEU A 1 87 ? 1.791 5.286 -10.384 1.00 88.00 87 LEU A CA 1
ATOM 627 C C . LEU A 1 87 ? 3.137 5.095 -9.679 1.00 88.00 87 LEU A C 1
ATOM 629 O O . LEU A 1 87 ? 3.146 4.869 -8.471 1.00 88.00 87 LEU A O 1
ATOM 633 N N . CYS A 1 88 ? 4.261 5.284 -10.378 1.00 89.81 88 CYS A N 1
ATOM 634 C CA . CYS A 1 88 ? 5.585 5.206 -9.753 1.00 89.81 88 CYS A CA 1
ATOM 635 C C . CYS A 1 88 ? 5.796 6.303 -8.696 1.00 89.81 88 CYS A C 1
ATOM 637 O O . CYS A 1 88 ? 6.363 6.044 -7.633 1.00 89.81 88 CYS A O 1
ATOM 639 N N . GLN A 1 89 ? 5.328 7.529 -8.956 1.00 91.50 89 GLN A N 1
ATOM 640 C CA . GLN A 1 89 ? 5.434 8.628 -7.988 1.00 91.50 89 GLN A CA 1
ATOM 641 C C . GLN A 1 89 ? 4.537 8.404 -6.767 1.00 91.50 89 GLN A C 1
ATOM 643 O O . GLN A 1 89 ? 4.976 8.617 -5.638 1.00 91.50 89 GLN A O 1
ATOM 648 N N . GLY A 1 90 ? 3.305 7.932 -6.981 1.00 89.56 90 GLY A N 1
ATOM 649 C CA . GLY A 1 90 ? 2.378 7.586 -5.904 1.00 89.56 90 GLY A CA 1
ATOM 650 C C . GLY A 1 90 ? 2.917 6.464 -5.019 1.00 89.56 90 GLY A C 1
ATOM 651 O O . GLY A 1 90 ? 2.899 6.587 -3.797 1.00 89.56 90 GLY A O 1
ATOM 652 N N . GLN A 1 91 ? 3.477 5.412 -5.617 1.00 90.50 91 GLN A N 1
ATOM 653 C CA . GLN A 1 91 ? 4.185 4.354 -4.892 1.00 90.50 91 GLN A CA 1
ATOM 654 C C . GLN A 1 91 ? 5.346 4.913 -4.060 1.00 90.50 91 GLN A C 1
ATOM 656 O O . GLN A 1 91 ? 5.463 4.597 -2.878 1.00 90.50 91 GLN A O 1
ATOM 661 N N . GLY A 1 92 ? 6.193 5.757 -4.658 1.00 88.31 92 GLY A N 1
ATOM 662 C CA . GLY A 1 92 ? 7.314 6.381 -3.955 1.00 88.31 92 GLY A CA 1
ATOM 663 C C . GLY A 1 92 ? 6.863 7.233 -2.767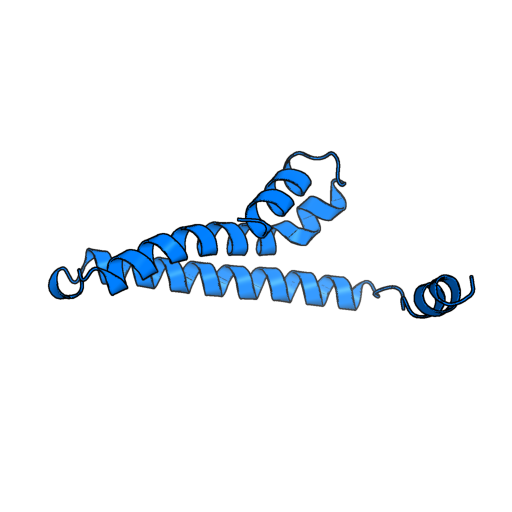 1.00 88.31 92 GLY A C 1
ATOM 664 O O . GLY A 1 92 ? 7.469 7.168 -1.701 1.00 88.31 92 GLY A O 1
ATOM 665 N N . PHE A 1 93 ? 5.765 7.975 -2.922 1.00 90.38 93 PHE A N 1
ATOM 666 C CA . PHE A 1 93 ? 5.158 8.740 -1.836 1.00 90.38 93 PHE A CA 1
ATOM 667 C C . PHE A 1 93 ? 4.669 7.831 -0.703 1.00 90.38 93 PHE A C 1
ATOM 669 O O . PHE A 1 93 ? 5.000 8.068 0.453 1.00 90.38 93 PHE A O 1
ATOM 676 N N . LEU A 1 94 ? 3.934 6.764 -1.026 1.00 87.94 94 LEU A N 1
ATOM 677 C CA . LEU A 1 94 ? 3.398 5.831 -0.032 1.00 87.94 94 LEU A CA 1
ATOM 678 C C . LEU A 1 94 ? 4.484 5.085 0.758 1.00 87.94 94 LEU A C 1
ATOM 680 O O . LEU A 1 94 ? 4.238 4.732 1.903 1.00 87.94 94 LEU A O 1
ATOM 684 N N . PHE A 1 95 ? 5.664 4.853 0.174 1.00 85.19 95 PHE A N 1
ATOM 685 C CA . PHE A 1 95 ? 6.809 4.289 0.899 1.00 85.19 95 PHE A CA 1
ATOM 686 C C . PHE A 1 95 ? 7.571 5.305 1.757 1.00 85.19 95 PHE A C 1
ATOM 688 O O . PHE A 1 95 ? 8.316 4.904 2.648 1.00 85.19 95 PHE A O 1
ATOM 695 N N . HIS A 1 96 ? 7.447 6.598 1.460 1.00 84.44 96 HIS A N 1
ATOM 696 C CA . HIS A 1 96 ? 8.137 7.656 2.198 1.00 84.44 96 HIS A CA 1
ATOM 697 C C . HIS A 1 96 ? 7.372 8.103 3.455 1.00 84.44 96 HIS A C 1
ATOM 699 O O . HIS A 1 96 ? 7.969 8.701 4.349 1.00 84.44 96 HIS A O 1
ATOM 705 N N . MET A 1 97 ? 6.060 7.856 3.487 1.00 63.78 97 MET A N 1
ATOM 706 C CA . MET A 1 97 ? 5.137 8.213 4.572 1.00 63.78 97 MET A CA 1
ATOM 707 C C . MET A 1 97 ? 5.156 7.182 5.700 1.00 63.78 97 MET A C 1
ATOM 709 O O . MET A 1 97 ? 5.057 7.617 6.869 1.00 63.78 97 MET A O 1
#

InterPro domains:
  IPR010916 TonB box, conserved site [PS00430] (1-62)

Nearest PDB structures (foldseek):
  6ox7-assembly1_C  TM=6.255E-01  e=8.664E+00  Homo sapiens

Solvent-accessible surface area (backbone atoms only — not comparable to full-atom values): 5374 Å² total; per-residue (Å²): 143,67,70,68,66,62,55,63,74,62,66,72,77,79,46,71,69,55,51,52,50,48,53,51,48,30,36,53,52,18,50,54,51,46,53,52,44,51,51,51,53,50,50,58,68,74,36,72,91,60,75,41,75,70,52,51,48,52,55,57,53,39,54,52,50,46,41,36,22,52,25,41,50,42,46,63,66,15,58,75,64,31,77,86,30,70,56,26,45,50,31,54,50,33,67,72,105

Secondary structure (DSSP, 8-state):
--HHHHHHTT-PPPPHHHHHHHHHHHHHHHHHHHHHHHHHHHHHHH-GGG--HHHHHHHHHHHHHHHHHHHHHTHHHHHHH-TTSHHHHHHHHHHH-

Radius of gyration: 18.52 Å; Cα contacts (8 Å, |Δi|>4): 65; chains: 1; bounding box: 54×26×42 Å

pLDDT: mean 86.1, std 12.02, range [48.97, 96.44]

Mean predicted aligned error: 7.9 Å